Protein AF-A0A9N7PMJ7-F1 (afdb_monomer_lite)

Secondary structure (DSSP, 8-state):
---GGGS-HHHHHHHHHHHHHHHTTTEEEHHHHHHHTT--HHHHHHHHHHHHHHHHHHSTTSEEEEEETTEEEEEE-TT--HHHHHHHHHHHHT-

Sequence (95 aa):
MFKENLLESSEKIEIEILKTLYINNGNFSKYNFCNELHISFPTLKLYIKNINMMFSNHCNGQASIHIIKETILLKYKTDISLDNFISIYRKFIKI

Radius of gyration: 12.52 Å; chains: 1; bounding box: 32×26×29 Å

Structure (mmCIF, N/CA/C/O backbone):
data_AF-A0A9N7PMJ7-F1
#
_entry.id   AF-A0A9N7PMJ7-F1
#
loop_
_atom_site.group_PDB
_atom_site.id
_atom_site.type_symbol
_atom_site.label_atom_id
_atom_site.label_alt_id
_atom_site.label_comp_id
_atom_site.label_asym_id
_atom_site.label_entity_id
_atom_site.label_seq_id
_atom_site.pdbx_PDB_ins_code
_atom_site.Cartn_x
_atom_site.Cartn_y
_atom_site.Cartn_z
_atom_site.occupancy
_atom_site.B_iso_or_equiv
_atom_site.auth_seq_id
_atom_site.auth_comp_id
_atom_site.auth_asym_id
_atom_site.auth_atom_id
_atom_site.pdbx_PDB_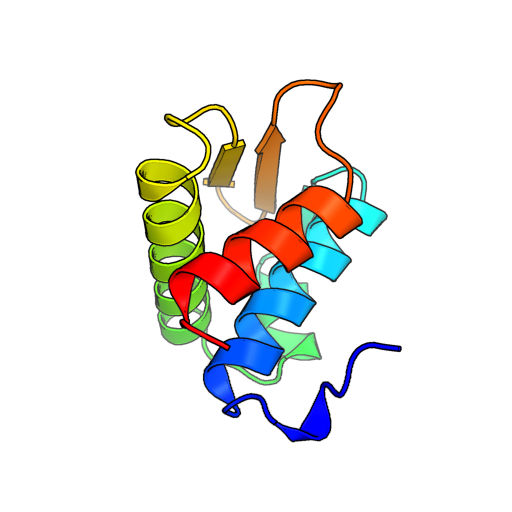model_num
ATOM 1 N N . MET A 1 1 ? 16.132 -15.965 -3.460 1.00 50.31 1 MET A N 1
ATOM 2 C CA . MET A 1 1 ? 14.914 -16.176 -2.650 1.00 50.31 1 MET A CA 1
ATOM 3 C C . MET A 1 1 ? 14.844 -15.064 -1.609 1.00 50.31 1 MET A C 1
ATOM 5 O O . MET A 1 1 ? 15.823 -14.871 -0.896 1.00 50.31 1 MET A O 1
ATOM 9 N N . PHE A 1 2 ? 13.776 -14.264 -1.606 1.00 53.47 2 PHE A N 1
ATOM 10 C CA . PHE A 1 2 ? 13.589 -13.143 -0.676 1.00 53.47 2 PHE A CA 1
ATOM 11 C C . PHE A 1 2 ? 13.327 -13.680 0.738 1.00 53.47 2 PHE A C 1
ATOM 13 O O . PHE A 1 2 ? 12.543 -14.611 0.898 1.00 53.47 2 PHE A O 1
ATOM 20 N N . LYS A 1 3 ? 14.010 -13.139 1.753 1.00 59.72 3 LYS A N 1
ATOM 21 C CA . LYS A 1 3 ? 13.756 -13.476 3.159 1.00 59.72 3 LYS A CA 1
ATOM 22 C C . LYS A 1 3 ? 12.935 -12.351 3.784 1.00 59.72 3 LYS A C 1
ATOM 24 O O . LYS A 1 3 ? 13.496 -11.496 4.459 1.00 59.72 3 LYS A O 1
ATOM 29 N N . GLU A 1 4 ? 11.617 -12.374 3.575 1.00 60.69 4 GLU A N 1
ATOM 30 C CA . GLU A 1 4 ? 10.653 -11.457 4.223 1.00 60.69 4 GLU A CA 1
ATOM 31 C C . GLU A 1 4 ? 10.842 -11.383 5.746 1.00 60.69 4 GLU A C 1
ATOM 33 O O . GLU A 1 4 ? 10.551 -10.371 6.374 1.00 60.69 4 GLU A O 1
ATOM 38 N N . ASN A 1 5 ? 11.410 -12.433 6.339 1.00 60.56 5 ASN A N 1
ATOM 39 C CA . ASN A 1 5 ? 11.723 -12.535 7.761 1.00 60.56 5 ASN A CA 1
ATOM 40 C C . ASN A 1 5 ? 12.710 -11.474 8.281 1.00 60.56 5 ASN A C 1
ATOM 42 O O . ASN A 1 5 ? 12.789 -11.309 9.492 1.00 60.56 5 ASN A O 1
ATOM 46 N N . LEU A 1 6 ? 13.447 -10.780 7.405 1.00 68.12 6 LEU A N 1
ATOM 47 C CA . LEU A 1 6 ? 14.393 -9.720 7.783 1.00 68.12 6 LEU A CA 1
ATOM 48 C C . LEU A 1 6 ? 13.766 -8.319 7.833 1.00 68.12 6 LEU A C 1
ATOM 50 O O . LEU A 1 6 ? 14.440 -7.384 8.245 1.00 68.12 6 LEU A O 1
ATOM 54 N N . LEU A 1 7 ? 12.513 -8.176 7.397 1.00 74.38 7 LEU A N 1
ATOM 55 C CA . LEU A 1 7 ? 11.813 -6.896 7.382 1.00 74.38 7 LEU A CA 1
ATOM 56 C C . LEU A 1 7 ? 11.206 -6.566 8.746 1.00 74.38 7 LEU A C 1
ATOM 58 O O . LEU A 1 7 ? 10.622 -7.438 9.407 1.00 74.38 7 LEU A O 1
ATOM 62 N N . GLU A 1 8 ? 11.241 -5.284 9.090 1.00 81.88 8 GLU A N 1
ATOM 63 C CA . GLU A 1 8 ? 10.468 -4.721 10.192 1.00 81.88 8 GLU A CA 1
ATOM 64 C C . GLU A 1 8 ? 8.961 -4.846 9.916 1.00 81.88 8 GLU A C 1
ATOM 66 O O . GLU A 1 8 ? 8.500 -4.893 8.770 1.00 81.88 8 GLU A O 1
ATOM 71 N N . SER A 1 9 ? 8.151 -4.878 10.976 1.00 82.06 9 SER A N 1
ATOM 72 C CA . SER A 1 9 ? 6.695 -5.061 10.864 1.00 82.06 9 SER A CA 1
ATOM 73 C C . SER A 1 9 ? 6.024 -4.012 9.967 1.00 82.06 9 SER A C 1
ATOM 75 O O . SER A 1 9 ? 5.113 -4.338 9.210 1.00 82.06 9 SER A O 1
ATOM 77 N N . SER A 1 10 ? 6.494 -2.761 10.003 1.00 85.25 10 SER A N 1
ATOM 78 C CA . SER A 1 10 ? 6.004 -1.687 9.132 1.00 85.25 10 SER A CA 1
ATOM 79 C C . SER A 1 10 ? 6.328 -1.924 7.659 1.00 85.25 10 SER A C 1
ATOM 81 O O . SER A 1 10 ? 5.487 -1.682 6.802 1.00 85.25 10 SER A O 1
ATOM 83 N N . GLU A 1 11 ? 7.519 -2.437 7.358 1.00 87.62 11 GLU A N 1
ATOM 84 C CA . GLU A 1 11 ? 7.971 -2.681 5.987 1.00 87.62 11 GLU A CA 1
ATOM 85 C C . GLU A 1 11 ? 7.199 -3.827 5.343 1.00 87.62 11 GLU A C 1
ATOM 87 O O . GLU A 1 11 ? 6.832 -3.751 4.172 1.00 87.62 11 GLU A O 1
ATOM 92 N N . LYS A 1 12 ? 6.888 -4.864 6.128 1.00 89.62 12 LYS A N 1
ATOM 93 C CA . LYS A 1 12 ? 6.001 -5.945 5.690 1.00 89.62 12 LYS A CA 1
ATOM 94 C C . LYS A 1 12 ? 4.639 -5.394 5.289 1.00 89.62 12 LYS A C 1
ATOM 96 O O . LYS A 1 12 ? 4.161 -5.714 4.209 1.00 89.62 12 LYS A O 1
ATOM 101 N N . ILE A 1 13 ? 4.050 -4.520 6.107 1.00 92.62 13 ILE A N 1
ATOM 102 C CA . ILE A 1 13 ? 2.747 -3.914 5.802 1.00 92.62 13 ILE A CA 1
ATOM 103 C C . ILE A 1 13 ? 2.816 -3.053 4.533 1.00 92.62 13 ILE A C 1
ATOM 105 O O . ILE A 1 13 ? 1.931 -3.147 3.685 1.00 92.62 13 ILE A O 1
ATOM 109 N N . GLU A 1 14 ? 3.863 -2.245 4.359 1.00 93.44 14 GLU A N 1
ATOM 110 C CA . GLU A 1 14 ? 4.037 -1.429 3.149 1.00 93.44 14 GLU A CA 1
ATOM 111 C C . GLU A 1 14 ? 4.170 -2.290 1.880 1.00 93.44 14 GLU A C 1
ATOM 113 O O . GLU A 1 14 ? 3.568 -1.976 0.848 1.00 93.44 14 GLU A O 1
ATOM 118 N N . ILE A 1 15 ? 4.889 -3.413 1.962 1.00 90.88 15 ILE A N 1
ATOM 119 C CA . ILE A 1 15 ? 5.001 -4.381 0.865 1.00 90.88 15 ILE A CA 1
ATOM 120 C C . ILE A 1 15 ? 3.663 -5.072 0.589 1.00 90.88 15 ILE A C 1
ATOM 122 O O . ILE A 1 15 ? 3.289 -5.205 -0.576 1.00 90.88 15 ILE A O 1
ATOM 126 N N . GLU A 1 16 ? 2.922 -5.482 1.618 1.00 93.31 16 GLU A N 1
ATOM 127 C CA . GLU A 1 16 ? 1.596 -6.085 1.441 1.00 93.31 16 GLU A CA 1
ATOM 128 C C . GLU A 1 16 ? 0.615 -5.099 0.790 1.00 93.31 16 GLU A C 1
ATOM 130 O O . GLU A 1 16 ? -0.100 -5.471 -0.138 1.00 93.31 16 GLU A O 1
ATOM 135 N N . ILE A 1 17 ? 0.651 -3.811 1.156 1.00 94.31 17 ILE A N 1
ATOM 136 C CA . ILE A 1 17 ? -0.137 -2.767 0.478 1.00 94.31 17 ILE A CA 1
ATOM 137 C C . ILE A 1 17 ? 0.189 -2.714 -1.020 1.00 94.31 17 ILE A C 1
ATOM 139 O O . ILE A 1 17 ? -0.722 -2.669 -1.853 1.00 94.31 17 ILE A O 1
ATOM 143 N N . LEU A 1 18 ? 1.477 -2.734 -1.377 1.00 92.31 18 LEU A N 1
ATOM 144 C CA . LEU A 1 18 ? 1.922 -2.720 -2.772 1.00 92.31 18 LEU A CA 1
ATOM 145 C C . LEU A 1 18 ? 1.476 -3.968 -3.538 1.00 92.31 18 LEU A C 1
ATOM 147 O O . LEU A 1 18 ? 0.948 -3.837 -4.644 1.00 92.31 18 LEU A O 1
ATOM 151 N N . LYS A 1 19 ? 1.656 -5.160 -2.956 1.00 92.31 19 LYS A N 1
ATOM 152 C CA . LYS A 1 19 ? 1.224 -6.434 -3.551 1.00 92.31 19 LYS A CA 1
ATOM 153 C C . LYS A 1 19 ? -0.281 -6.435 -3.801 1.00 92.31 19 LYS A C 1
ATOM 155 O O . LYS A 1 19 ? -0.706 -6.702 -4.924 1.00 92.31 19 LYS A O 1
ATOM 160 N N . THR A 1 20 ? -1.076 -6.074 -2.794 1.00 94.31 20 THR A N 1
ATOM 161 C CA . THR A 1 20 ? -2.537 -6.030 -2.900 1.00 94.31 20 THR A CA 1
ATOM 162 C C . THR A 1 20 ? -2.982 -5.047 -3.973 1.00 94.31 20 THR A C 1
ATOM 164 O O . THR A 1 20 ? -3.802 -5.407 -4.816 1.00 94.31 20 THR A O 1
ATOM 167 N N . LEU A 1 21 ? -2.416 -3.836 -4.019 1.00 93.69 21 LEU A N 1
ATOM 168 C CA . LEU A 1 21 ? -2.737 -2.886 -5.085 1.00 93.69 21 LEU A CA 1
ATOM 169 C C . LEU A 1 21 ? -2.370 -3.440 -6.460 1.00 93.69 21 LEU A C 1
ATOM 171 O O . LEU A 1 21 ? -3.186 -3.356 -7.369 1.00 93.69 21 LEU A O 1
ATOM 175 N N . TYR A 1 22 ? -1.185 -4.026 -6.622 1.00 90.69 22 TYR A N 1
ATOM 176 C CA . TYR A 1 22 ? -0.738 -4.552 -7.910 1.00 90.69 22 TYR A CA 1
ATOM 177 C C . TYR A 1 22 ? -1.645 -5.679 -8.428 1.00 90.69 22 TYR A C 1
ATOM 179 O O . TYR A 1 22 ? -2.082 -5.631 -9.576 1.00 90.69 22 TYR A O 1
ATOM 187 N N . ILE A 1 23 ? -1.984 -6.650 -7.572 1.00 91.06 23 ILE A N 1
ATOM 188 C CA . ILE A 1 23 ? -2.842 -7.797 -7.920 1.00 91.06 23 ILE A CA 1
ATOM 189 C C . ILE A 1 23 ? -4.277 -7.351 -8.235 1.00 91.06 23 ILE A C 1
ATOM 191 O O . ILE A 1 23 ? -4.929 -7.931 -9.099 1.00 91.06 23 ILE A O 1
ATOM 195 N N . ASN A 1 24 ? -4.763 -6.285 -7.593 1.00 91.75 24 ASN A N 1
ATOM 196 C CA . ASN A 1 24 ? -6.090 -5.718 -7.843 1.00 91.75 24 ASN A CA 1
ATOM 197 C C . ASN A 1 24 ? -6.085 -4.636 -8.945 1.00 91.75 24 ASN A C 1
ATOM 199 O O . ASN A 1 24 ? -6.852 -3.675 -8.887 1.00 91.75 24 ASN A O 1
ATOM 203 N N . ASN A 1 25 ? -5.212 -4.757 -9.954 1.00 88.06 25 ASN A N 1
ATOM 204 C CA . ASN A 1 25 ? -5.108 -3.819 -11.087 1.00 88.06 25 ASN A CA 1
ATOM 205 C C . ASN A 1 25 ? -4.951 -2.347 -10.665 1.00 88.06 25 ASN A C 1
ATOM 207 O O . ASN A 1 25 ? -5.469 -1.424 -11.295 1.00 88.06 25 ASN A O 1
ATOM 211 N N . GLY A 1 26 ? -4.245 -2.128 -9.563 1.00 89.38 26 GLY A N 1
ATOM 212 C CA . GLY A 1 26 ? -3.995 -0.821 -8.985 1.00 89.38 26 GLY A CA 1
ATOM 213 C C . GLY A 1 26 ? -5.191 -0.191 -8.280 1.00 89.38 26 GLY A C 1
ATOM 214 O O . GLY A 1 26 ? -5.100 0.987 -7.970 1.00 89.38 26 GLY A O 1
ATOM 215 N N . ASN A 1 27 ? -6.292 -0.897 -8.014 1.00 93.56 27 ASN A N 1
ATOM 216 C CA . ASN A 1 27 ? -7.490 -0.320 -7.398 1.00 93.56 27 ASN A CA 1
ATOM 217 C C . ASN A 1 27 ? -7.986 -1.178 -6.228 1.00 93.56 27 ASN A C 1
ATOM 219 O O . ASN A 1 27 ? -8.309 -2.348 -6.408 1.00 93.56 27 ASN A O 1
ATOM 223 N N . PHE A 1 28 ? -8.087 -0.592 -5.033 1.00 96.12 28 PHE A N 1
ATOM 224 C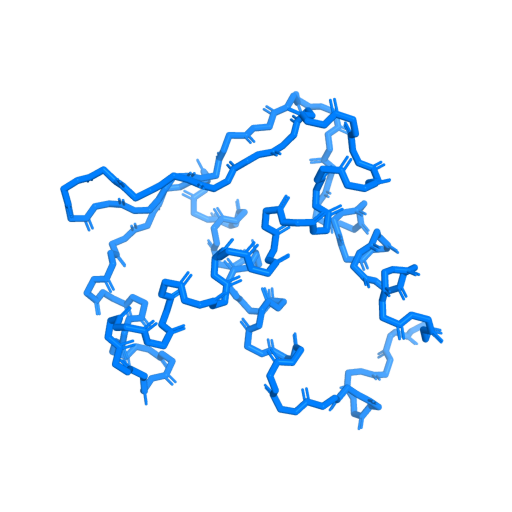 CA . PHE A 1 28 ? -8.596 -1.307 -3.865 1.00 96.12 28 PHE A CA 1
ATOM 225 C C . PHE A 1 28 ? -9.364 -0.413 -2.888 1.00 96.12 28 PHE A C 1
ATOM 227 O O . PHE A 1 28 ? -9.115 0.787 -2.784 1.00 96.12 28 PHE A O 1
ATOM 234 N N . SER A 1 29 ? -10.300 -0.991 -2.133 1.00 96.44 29 SER A N 1
ATOM 235 C CA . SER A 1 29 ? -11.067 -0.263 -1.113 1.00 96.44 29 SER A CA 1
ATOM 236 C C . SER A 1 29 ? -10.190 0.094 0.089 1.00 96.44 29 SER A C 1
ATOM 238 O O . SER A 1 29 ? -9.504 -0.761 0.652 1.00 96.44 29 SER A O 1
ATOM 240 N N . LYS A 1 30 ? -10.262 1.349 0.553 1.00 94.81 30 LYS A N 1
ATOM 241 C CA . LYS A 1 30 ? -9.574 1.778 1.782 1.00 94.81 30 LYS A CA 1
ATOM 242 C C . LYS A 1 30 ? -10.111 1.066 3.023 1.00 94.81 30 LYS A C 1
ATOM 244 O O . LYS A 1 30 ? -9.359 0.851 3.965 1.00 94.81 30 LYS A O 1
ATOM 249 N N . TYR A 1 31 ? -11.399 0.721 3.030 1.00 95.69 31 TYR A N 1
ATOM 250 C CA . TYR A 1 31 ? -12.019 0.010 4.146 1.00 95.69 31 TYR A CA 1
ATOM 251 C C . TYR A 1 31 ? -11.540 -1.438 4.190 1.00 95.69 31 TYR A C 1
ATOM 253 O O . TYR A 1 31 ? -11.199 -1.922 5.263 1.00 95.69 31 TYR A O 1
ATOM 261 N N . ASN A 1 32 ? -11.420 -2.084 3.025 1.00 95.75 32 ASN A N 1
ATOM 262 C CA . ASN A 1 32 ? -10.875 -3.437 2.939 1.00 95.75 32 ASN A CA 1
ATOM 263 C C . ASN A 1 32 ? -9.417 -3.453 3.397 1.00 95.75 32 ASN A C 1
ATOM 265 O O . ASN A 1 32 ? -9.070 -4.283 4.222 1.00 95.75 32 ASN A O 1
ATOM 269 N N . PHE A 1 33 ? -8.605 -2.470 2.985 1.00 94.75 33 PHE A N 1
ATOM 270 C CA . PHE A 1 33 ? -7.234 -2.342 3.485 1.00 94.75 33 PHE A CA 1
ATOM 271 C C . PHE A 1 33 ? -7.152 -2.245 5.008 1.00 94.75 33 PHE A C 1
ATOM 273 O O . PHE A 1 33 ? -6.384 -2.974 5.627 1.00 94.75 33 PHE A O 1
ATOM 280 N N . CYS A 1 34 ? -7.931 -1.348 5.619 1.00 95.25 34 CYS A N 1
ATOM 281 C CA . CYS A 1 34 ? -7.948 -1.203 7.074 1.00 95.25 34 CYS A CA 1
ATOM 282 C C . CYS A 1 34 ? -8.371 -2.503 7.772 1.00 95.25 34 CYS A C 1
ATOM 284 O O . CYS A 1 34 ? -7.783 -2.869 8.787 1.00 95.25 34 CYS A O 1
ATOM 286 N N . ASN A 1 35 ? -9.369 -3.199 7.220 1.00 96.12 35 ASN A N 1
ATOM 287 C CA . ASN A 1 35 ? -9.895 -4.434 7.790 1.00 96.12 35 ASN A CA 1
ATOM 288 C C . ASN A 1 35 ? -8.903 -5.598 7.661 1.00 96.12 35 ASN A C 1
ATOM 290 O O . ASN A 1 35 ? -8.640 -6.266 8.653 1.00 96.12 35 ASN A O 1
ATOM 294 N N . GLU A 1 36 ? -8.342 -5.818 6.471 1.00 94.19 36 GLU A N 1
ATOM 295 C CA . GLU A 1 36 ? -7.424 -6.927 6.177 1.00 94.19 36 GLU A CA 1
ATOM 296 C C . GLU A 1 36 ? -6.078 -6.768 6.885 1.00 94.19 36 GLU A C 1
ATOM 298 O O . GLU A 1 36 ? -5.523 -7.736 7.395 1.00 94.19 36 GLU A O 1
ATOM 303 N N . LEU A 1 37 ? -5.562 -5.539 6.960 1.00 93.06 37 LEU A N 1
ATOM 304 C CA . LEU A 1 37 ? -4.302 -5.252 7.649 1.00 93.06 37 LEU A CA 1
ATOM 305 C C . LEU A 1 37 ? -4.492 -5.031 9.156 1.00 93.06 37 LEU A C 1
ATOM 307 O O . LEU A 1 37 ? -3.507 -4.850 9.867 1.00 93.06 37 LEU A O 1
ATOM 311 N N . HIS A 1 38 ? -5.736 -5.015 9.645 1.00 94.69 38 HIS A N 1
ATOM 312 C CA . HIS A 1 38 ? -6.085 -4.685 11.029 1.00 94.69 38 HIS A CA 1
ATOM 313 C C . HIS A 1 38 ? -5.484 -3.350 11.509 1.00 94.69 38 HIS A C 1
ATOM 315 O O . HIS A 1 38 ? -4.996 -3.230 12.634 1.00 94.69 38 HIS A O 1
ATOM 321 N N . ILE A 1 39 ? -5.526 -2.322 10.654 1.00 94.69 39 ILE A N 1
ATOM 322 C CA . ILE A 1 39 ? -4.974 -0.993 10.944 1.00 94.69 39 ILE A CA 1
ATOM 323 C C . ILE A 1 39 ? -6.024 0.109 10.859 1.00 94.69 39 ILE A C 1
ATOM 325 O O . ILE A 1 39 ? -7.024 0.025 10.148 1.00 94.69 39 ILE A O 1
ATOM 329 N N . SER A 1 40 ? -5.749 1.212 11.554 1.00 96.69 40 SER A N 1
ATOM 330 C CA . SER A 1 40 ? -6.547 2.426 11.430 1.00 96.69 40 SER A CA 1
ATOM 331 C C . SER A 1 40 ? -6.290 3.134 10.093 1.00 96.69 40 SER A C 1
ATOM 333 O O . SER A 1 40 ? -5.201 3.06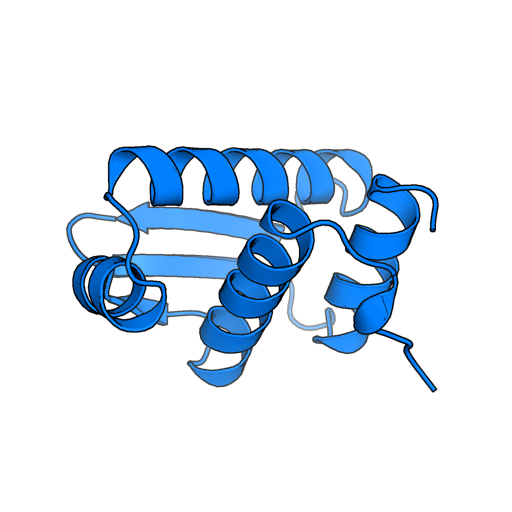0 9.520 1.00 96.69 40 SER A O 1
ATOM 335 N N . PHE A 1 41 ? -7.267 3.911 9.621 1.00 95.25 41 PHE A N 1
ATOM 336 C CA . PHE A 1 41 ? -7.098 4.712 8.406 1.00 95.25 41 PHE A CA 1
ATOM 337 C C . PHE A 1 41 ? -5.963 5.759 8.493 1.00 95.25 41 PHE A C 1
ATOM 339 O O . PHE A 1 41 ? -5.243 5.927 7.505 1.00 95.25 41 PHE A O 1
ATOM 346 N N . PRO A 1 42 ? -5.738 6.454 9.629 1.00 96.69 42 PRO A N 1
ATOM 347 C CA . PRO A 1 42 ? -4.535 7.267 9.817 1.00 96.69 42 PRO A CA 1
ATOM 348 C C . PRO A 1 42 ? -3.230 6.487 9.620 1.00 96.69 42 PRO A C 1
ATOM 350 O O . PRO A 1 42 ? -2.316 6.988 8.967 1.00 96.69 42 PRO A O 1
ATOM 353 N N . THR A 1 43 ? -3.159 5.251 10.118 1.00 95.69 43 THR A N 1
ATOM 354 C CA . THR A 1 43 ? -1.991 4.379 9.930 1.00 95.69 43 THR A CA 1
ATOM 355 C C . THR A 1 43 ? -1.818 3.999 8.457 1.00 95.69 43 THR A C 1
ATOM 357 O O . THR A 1 43 ? -0.725 4.126 7.914 1.00 95.69 43 THR A O 1
ATOM 360 N N . LEU A 1 44 ? -2.903 3.639 7.763 1.00 96.19 44 LEU A N 1
ATOM 361 C CA . LEU A 1 44 ? -2.875 3.362 6.322 1.00 96.19 44 LEU A CA 1
ATOM 362 C C . LEU A 1 44 ? -2.374 4.569 5.510 1.00 96.19 44 LEU A C 1
ATOM 364 O O . LEU A 1 44 ? -1.563 4.419 4.598 1.00 96.19 44 LEU A O 1
ATOM 368 N N . LYS A 1 45 ? -2.809 5.785 5.865 1.00 96.00 45 LYS A N 1
ATOM 369 C CA . LYS A 1 45 ? -2.310 7.028 5.254 1.00 96.00 45 LYS A CA 1
ATOM 370 C C . LYS A 1 45 ? -0.806 7.213 5.449 1.00 96.00 45 LYS A C 1
ATOM 372 O O . LYS A 1 45 ? -0.145 7.687 4.526 1.00 96.00 45 LYS A O 1
ATOM 377 N N . LEU A 1 46 ? -0.280 6.872 6.626 1.00 96.12 46 LEU A N 1
ATOM 378 C CA . LEU A 1 46 ? 1.152 6.952 6.911 1.00 96.12 46 LEU A CA 1
ATOM 379 C C . LEU A 1 46 ? 1.941 5.997 6.009 1.00 96.12 46 LEU A C 1
ATOM 381 O O . LEU A 1 46 ? 2.874 6.439 5.345 1.00 96.12 46 LEU A O 1
ATOM 385 N N . TYR A 1 47 ? 1.517 4.737 5.905 1.00 96.00 47 TYR A N 1
ATOM 386 C CA . TYR A 1 47 ? 2.163 3.761 5.022 1.00 96.00 47 TYR A CA 1
ATOM 387 C C . TYR A 1 47 ? 2.122 4.190 3.552 1.00 96.00 47 TYR A C 1
ATOM 389 O O . TYR A 1 47 ? 3.142 4.182 2.871 1.00 96.00 47 TYR A O 1
ATOM 397 N N . ILE A 1 48 ? 0.978 4.679 3.065 1.00 95.44 48 ILE A N 1
ATOM 398 C CA . ILE A 1 48 ? 0.865 5.207 1.695 1.00 95.44 48 ILE A CA 1
ATOM 399 C C . ILE A 1 48 ? 1.811 6.392 1.463 1.00 95.44 48 ILE A C 1
ATOM 401 O O . ILE A 1 48 ? 2.403 6.516 0.390 1.00 95.44 48 ILE A O 1
ATOM 405 N N . LYS A 1 49 ? 1.975 7.270 2.459 1.00 95.12 49 LYS A N 1
ATOM 406 C CA . LYS A 1 49 ? 2.928 8.382 2.384 1.00 95.12 49 LYS A CA 1
ATOM 407 C C . LYS A 1 49 ? 4.368 7.872 2.274 1.00 95.12 49 LYS A C 1
ATOM 409 O O . LYS A 1 49 ? 5.109 8.391 1.442 1.00 95.12 49 LYS A O 1
ATOM 414 N N . ASN A 1 50 ? 4.745 6.868 3.062 1.00 93.00 50 ASN A N 1
ATOM 415 C CA . ASN A 1 50 ? 6.083 6.275 3.024 1.00 93.00 50 ASN A CA 1
ATOM 416 C C . ASN A 1 50 ? 6.371 5.621 1.667 1.00 93.00 50 ASN A C 1
ATOM 418 O O . ASN A 1 50 ? 7.386 5.928 1.041 1.00 93.00 50 ASN A O 1
ATOM 422 N N . ILE A 1 51 ? 5.426 4.834 1.148 1.00 92.62 51 ILE A N 1
ATOM 423 C CA . ILE A 1 51 ? 5.527 4.218 -0.181 1.00 92.62 51 ILE A CA 1
ATOM 424 C C . ILE A 1 51 ? 5.698 5.286 -1.273 1.00 92.62 51 ILE A C 1
ATOM 426 O O . ILE A 1 51 ? 6.567 5.174 -2.135 1.00 92.62 51 ILE A O 1
ATOM 430 N N . ASN A 1 52 ? 4.919 6.369 -1.223 1.00 93.19 52 ASN A N 1
ATOM 431 C CA . ASN A 1 52 ? 5.053 7.472 -2.178 1.00 93.19 52 ASN A CA 1
ATOM 432 C C . ASN A 1 52 ? 6.404 8.198 -2.074 1.00 93.19 52 ASN A C 1
ATOM 434 O O . ASN A 1 52 ? 6.937 8.666 -3.085 1.00 93.19 52 ASN A O 1
ATOM 438 N N . MET A 1 53 ? 6.977 8.287 -0.873 1.00 91.19 53 MET A N 1
ATOM 439 C CA . MET A 1 53 ? 8.317 8.837 -0.669 1.00 91.19 53 MET A CA 1
ATOM 440 C C . MET A 1 53 ? 9.377 7.929 -1.306 1.00 91.19 53 MET A C 1
ATOM 442 O O . MET A 1 53 ? 10.252 8.418 -2.019 1.00 91.19 53 MET A O 1
ATOM 446 N N . MET A 1 54 ? 9.241 6.610 -1.146 1.00 88.81 54 MET A N 1
ATOM 447 C CA . MET A 1 54 ? 10.074 5.623 -1.835 1.00 88.81 54 MET A CA 1
ATOM 448 C C . MET A 1 54 ? 9.971 5.767 -3.365 1.00 88.81 54 MET A C 1
ATOM 450 O O . MET A 1 54 ? 10.999 5.856 -4.041 1.00 88.81 54 MET A O 1
ATOM 454 N N . PHE A 1 55 ? 8.761 5.887 -3.923 1.00 89.62 55 PHE A N 1
ATOM 455 C CA . PHE A 1 55 ? 8.577 6.098 -5.364 1.00 89.62 55 PHE A CA 1
ATOM 456 C C . PHE A 1 55 ? 9.203 7.399 -5.862 1.00 89.62 55 PHE A C 1
ATOM 458 O O . PHE A 1 55 ? 9.788 7.433 -6.945 1.00 89.62 55 PHE A O 1
ATOM 465 N N . SER A 1 56 ? 9.109 8.471 -5.082 1.00 87.88 56 SER A N 1
ATOM 466 C CA . SER A 1 56 ? 9.723 9.753 -5.436 1.00 87.88 56 SER A CA 1
ATOM 467 C C . SER A 1 56 ? 11.245 9.631 -5.533 1.00 87.88 56 SER A C 1
ATOM 469 O O . SER A 1 56 ? 11.837 10.139 -6.481 1.00 87.88 56 SER A O 1
ATOM 471 N N . ASN A 1 57 ? 11.861 8.886 -4.611 1.00 85.31 57 ASN A N 1
ATOM 472 C CA . ASN A 1 57 ? 13.313 8.731 -4.537 1.00 85.31 57 ASN A CA 1
ATOM 473 C C . ASN A 1 57 ? 13.901 7.804 -5.609 1.00 85.31 57 ASN A C 1
ATOM 475 O O . ASN A 1 57 ? 15.073 7.944 -5.954 1.00 85.31 57 ASN A O 1
ATOM 479 N N . HIS A 1 58 ? 13.124 6.844 -6.116 1.00 82.62 58 HIS A N 1
ATOM 480 C CA . HIS A 1 58 ? 13.672 5.768 -6.950 1.00 82.62 58 HIS A CA 1
ATOM 481 C C . HIS A 1 58 ? 12.947 5.531 -8.277 1.00 82.62 58 HIS A C 1
ATOM 483 O O . HIS A 1 58 ? 13.525 4.929 -9.180 1.00 82.62 58 HIS A O 1
ATOM 489 N N . CYS A 1 59 ? 11.711 6.008 -8.423 1.00 79.12 59 CYS A N 1
ATOM 490 C CA . CYS A 1 59 ? 10.932 5.894 -9.657 1.00 79.12 59 CYS A CA 1
ATOM 491 C C . CYS A 1 59 ? 10.831 7.228 -10.413 1.00 79.12 59 CYS A C 1
ATOM 493 O O . CYS A 1 59 ? 10.129 7.284 -11.421 1.00 79.12 59 CYS A O 1
ATOM 495 N N . ASN A 1 60 ? 11.469 8.311 -9.944 1.00 79.31 60 ASN A N 1
ATOM 496 C CA . ASN A 1 60 ? 11.320 9.670 -10.491 1.00 79.31 60 ASN A CA 1
ATOM 497 C C . ASN A 1 60 ? 9.841 10.077 -10.674 1.00 79.31 60 ASN A C 1
ATOM 499 O O . ASN A 1 60 ? 9.466 10.659 -11.691 1.00 79.31 60 ASN A O 1
ATOM 503 N N . GLY A 1 61 ? 8.973 9.690 -9.731 1.00 74.00 61 GLY A N 1
ATOM 504 C CA . GLY A 1 61 ? 7.536 9.988 -9.787 1.00 74.00 61 GLY A CA 1
ATOM 505 C C . GLY A 1 61 ? 6.737 9.211 -10.845 1.00 74.00 61 GLY A C 1
ATOM 506 O O . GLY A 1 61 ? 5.584 9.543 -11.099 1.00 74.00 61 GLY A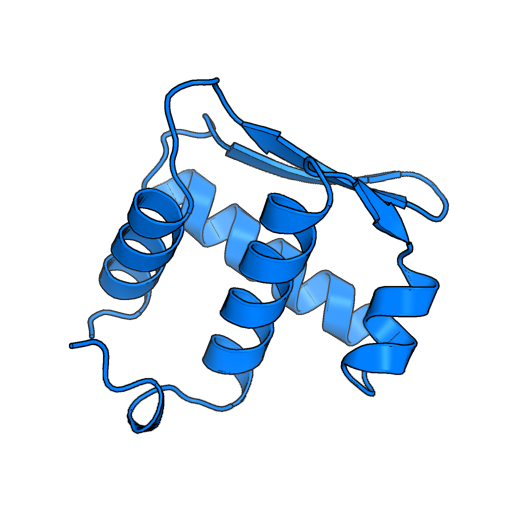 O 1
ATOM 507 N N . GLN A 1 62 ? 7.306 8.169 -11.461 1.00 85.44 62 GLN A N 1
ATOM 508 C CA . GLN A 1 62 ? 6.598 7.325 -12.437 1.00 85.44 62 GLN A CA 1
ATOM 509 C C . GLN A 1 62 ? 5.578 6.366 -11.810 1.00 85.44 62 GLN A C 1
ATOM 511 O O . GLN A 1 62 ? 4.854 5.696 -12.546 1.00 85.44 62 GLN A O 1
ATOM 516 N N . ALA A 1 63 ? 5.534 6.294 -10.480 1.00 89.88 63 ALA A N 1
ATOM 517 C CA . ALA A 1 63 ? 4.543 5.552 -9.721 1.00 89.88 63 ALA A CA 1
ATOM 518 C C . ALA A 1 63 ? 4.051 6.389 -8.533 1.00 89.88 63 ALA A C 1
ATOM 520 O O . ALA A 1 63 ? 4.826 7.131 -7.927 1.00 89.88 63 ALA A O 1
ATOM 521 N N . SER A 1 64 ? 2.768 6.270 -8.206 1.00 93.12 64 SER A N 1
ATOM 522 C CA . SER A 1 64 ? 2.142 6.965 -7.082 1.00 93.12 64 SER A CA 1
ATOM 523 C C . SER A 1 64 ? 0.890 6.239 -6.601 1.00 93.12 64 SER A C 1
ATOM 525 O O . SER A 1 64 ? 0.136 5.666 -7.384 1.00 93.12 64 SER A O 1
ATOM 527 N N . ILE A 1 65 ? 0.638 6.299 -5.298 1.00 95.38 65 ILE A N 1
ATOM 528 C CA . ILE A 1 65 ? -0.598 5.837 -4.672 1.00 95.38 65 ILE A CA 1
ATOM 529 C C . ILE A 1 65 ? -1.430 7.049 -4.264 1.00 95.38 65 ILE A C 1
ATOM 531 O O . ILE A 1 65 ? -0.958 7.938 -3.552 1.00 95.38 65 ILE A O 1
ATOM 535 N N . HIS A 1 66 ? -2.695 7.064 -4.673 1.00 95.50 66 HIS A N 1
ATOM 536 C CA . HIS A 1 66 ? -3.656 8.111 -4.348 1.00 95.50 66 HIS A CA 1
ATOM 537 C C . HIS A 1 66 ? -4.843 7.542 -3.583 1.00 95.50 66 HIS A C 1
ATOM 539 O O . HIS A 1 66 ? -5.354 6.482 -3.924 1.00 95.50 66 HIS A O 1
ATOM 545 N N . ILE A 1 67 ? -5.334 8.285 -2.594 1.00 94.94 67 ILE A N 1
ATOM 546 C CA . ILE A 1 67 ? -6.594 7.973 -1.916 1.00 94.94 67 ILE A CA 1
ATOM 547 C C . ILE A 1 67 ? -7.674 8.885 -2.499 1.00 94.94 67 ILE A C 1
ATOM 549 O O . ILE A 1 67 ? -7.606 10.103 -2.345 1.00 94.94 67 ILE A O 1
ATOM 553 N N . ILE A 1 68 ? -8.663 8.302 -3.171 1.00 94.19 68 ILE A N 1
ATOM 554 C CA . ILE A 1 68 ? -9.768 9.006 -3.824 1.00 94.19 68 ILE A CA 1
ATOM 555 C C . ILE A 1 68 ? -11.070 8.491 -3.214 1.00 94.19 68 ILE A C 1
ATOM 557 O O . ILE A 1 68 ? -11.500 7.377 -3.49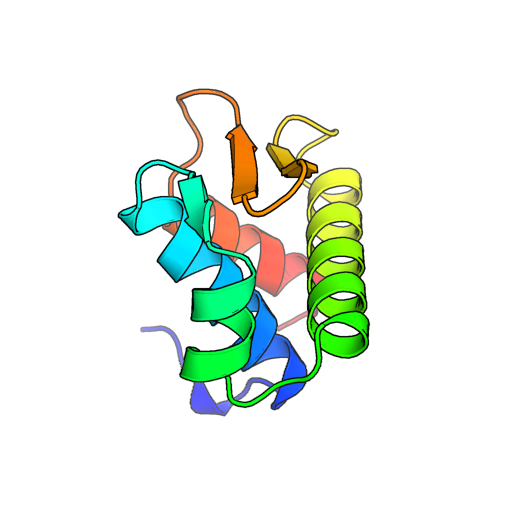6 1.00 94.19 68 ILE A O 1
ATOM 561 N N . LYS A 1 69 ? -11.711 9.312 -2.373 1.00 92.12 69 LYS A N 1
ATOM 562 C CA . LYS A 1 69 ? -12.911 8.937 -1.604 1.00 92.12 69 LYS A CA 1
ATOM 563 C C . LYS A 1 69 ? -12.696 7.650 -0.793 1.00 92.12 69 LYS A C 1
ATOM 565 O O . LYS A 1 69 ? -12.090 7.698 0.278 1.00 92.12 69 LYS A O 1
ATOM 570 N N . GLU A 1 70 ? -13.220 6.529 -1.273 1.00 94.12 70 GLU A N 1
ATOM 571 C CA . GLU A 1 70 ? -13.209 5.211 -0.627 1.00 94.12 70 GLU A CA 1
ATOM 572 C C . GLU A 1 70 ? -12.205 4.250 -1.266 1.00 94.12 70 GLU A C 1
ATOM 574 O O . GLU A 1 70 ? -12.003 3.143 -0.779 1.00 94.12 70 GLU A O 1
ATOM 579 N N . THR A 1 71 ? -11.529 4.703 -2.315 1.00 95.06 71 THR A N 1
ATOM 580 C CA . THR A 1 71 ? -10.631 3.904 -3.135 1.00 95.06 71 THR A CA 1
ATOM 581 C C . THR A 1 71 ? -9.188 4.353 -2.949 1.00 95.06 71 THR A C 1
ATOM 583 O O . THR A 1 71 ? -8.898 5.544 -2.833 1.00 95.06 71 THR A O 1
ATOM 586 N N . ILE A 1 72 ? -8.274 3.393 -2.954 1.00 96.56 72 ILE A N 1
ATOM 587 C CA . ILE A 1 72 ? -6.835 3.584 -3.060 1.00 96.56 72 ILE A CA 1
ATOM 588 C C . ILE A 1 72 ? -6.420 3.126 -4.454 1.00 96.56 72 ILE A C 1
ATOM 590 O O . ILE A 1 72 ? -6.750 2.019 -4.873 1.00 96.56 72 ILE A O 1
ATOM 594 N N . LEU A 1 73 ? -5.724 4.006 -5.168 1.00 95.75 73 LEU A N 1
ATOM 595 C CA . LEU A 1 73 ? -5.343 3.821 -6.557 1.00 95.75 73 LEU A CA 1
ATOM 596 C C . LEU A 1 73 ? -3.820 3.897 -6.711 1.00 95.75 73 LEU A C 1
ATOM 598 O O . LEU A 1 73 ? -3.240 4.956 -6.474 1.00 95.75 73 LEU A O 1
ATOM 602 N N . LEU A 1 74 ? -3.194 2.811 -7.156 1.00 93.88 74 LEU A N 1
ATOM 603 C CA . LEU A 1 74 ? -1.811 2.772 -7.621 1.00 93.88 74 LEU A CA 1
ATOM 604 C C . LEU A 1 74 ? -1.775 3.131 -9.112 1.00 93.88 74 LEU A C 1
ATOM 606 O O . LEU A 1 74 ? -2.279 2.396 -9.957 1.00 93.88 74 LEU A O 1
ATOM 610 N N . LYS A 1 75 ? -1.159 4.266 -9.435 1.00 91.94 75 LYS A N 1
ATOM 611 C CA . LYS A 1 75 ? -0.852 4.687 -10.803 1.00 91.94 75 LYS A CA 1
ATOM 612 C C . LYS A 1 75 ? 0.617 4.429 -11.081 1.00 91.94 75 LYS A C 1
ATOM 614 O O . LYS A 1 75 ? 1.459 4.782 -10.262 1.00 91.94 75 LYS A O 1
ATOM 619 N N . TYR A 1 76 ? 0.926 3.852 -12.233 1.00 88.25 76 TYR A N 1
ATOM 620 C CA . TYR A 1 76 ? 2.296 3.609 -12.664 1.00 88.25 76 TYR A CA 1
ATOM 621 C C . TYR A 1 76 ? 2.372 3.507 -14.188 1.00 88.25 76 TYR A C 1
ATOM 623 O O . TYR A 1 76 ? 1.369 3.225 -14.844 1.00 88.25 76 TYR A O 1
ATOM 631 N N . LYS A 1 77 ? 3.551 3.768 -14.763 1.00 81.25 77 LYS A N 1
ATOM 632 C CA . LYS A 1 77 ? 3.803 3.484 -16.185 1.00 81.25 77 LYS A CA 1
ATOM 633 C C . LYS A 1 77 ? 3.866 1.972 -16.422 1.00 81.25 77 LYS A C 1
ATOM 635 O O . LYS A 1 77 ? 4.357 1.242 -15.567 1.00 81.25 77 LYS A O 1
ATOM 640 N N . THR A 1 78 ? 3.398 1.529 -17.588 1.00 65.69 78 THR A N 1
ATOM 641 C CA . THR A 1 78 ? 3.111 0.127 -17.960 1.00 65.69 78 THR A CA 1
ATOM 642 C C . THR A 1 78 ? 4.265 -0.867 -17.809 1.00 65.69 78 THR A C 1
ATOM 644 O O . THR A 1 78 ? 4.013 -2.066 -17.774 1.00 65.69 78 THR A O 1
ATOM 647 N N . ASP A 1 79 ? 5.503 -0.400 -17.650 1.00 70.31 79 ASP A N 1
ATOM 648 C CA . ASP A 1 79 ? 6.697 -1.254 -17.679 1.00 70.31 79 ASP A CA 1
ATOM 649 C C . ASP A 1 79 ? 7.232 -1.600 -16.273 1.00 70.31 79 ASP A C 1
ATOM 651 O O . ASP A 1 79 ? 8.324 -2.152 -16.126 1.00 70.31 79 ASP A O 1
ATOM 655 N N . ILE A 1 80 ? 6.489 -1.265 -15.210 1.00 74.25 80 ILE A N 1
ATOM 656 C CA . ILE A 1 80 ? 6.897 -1.548 -13.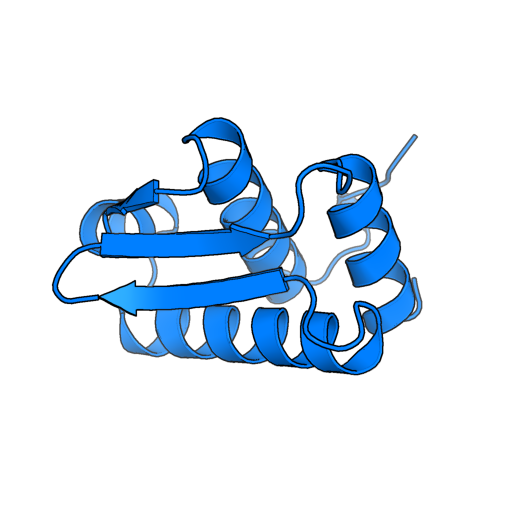827 1.00 74.25 80 ILE A CA 1
ATOM 657 C C . ILE A 1 80 ? 6.208 -2.823 -13.328 1.00 74.25 80 ILE A C 1
ATOM 659 O O . ILE A 1 80 ? 5.001 -2.847 -13.084 1.00 74.25 80 ILE A O 1
ATOM 663 N N . SER A 1 81 ? 6.990 -3.891 -13.155 1.00 83.19 81 SER A N 1
ATOM 664 C CA . SER A 1 81 ? 6.536 -5.136 -12.529 1.00 83.19 81 SER A CA 1
ATOM 665 C C . SER A 1 81 ? 6.472 -5.026 -11.000 1.00 83.19 81 SER A C 1
ATOM 667 O O . SER A 1 81 ? 7.106 -4.161 -10.388 1.00 83.19 81 SER A O 1
ATOM 669 N N . LEU A 1 82 ? 5.753 -5.949 -10.356 1.00 81.19 82 LEU A N 1
ATOM 670 C CA . LEU A 1 82 ? 5.763 -6.075 -8.894 1.00 81.19 82 LEU A CA 1
ATOM 671 C C . LEU A 1 82 ? 7.175 -6.335 -8.345 1.00 81.19 82 LEU A C 1
ATOM 673 O O . LEU A 1 82 ? 7.563 -5.739 -7.342 1.00 81.19 82 LEU A O 1
ATOM 677 N N . ASP A 1 83 ? 7.973 -7.155 -9.033 1.00 83.12 83 ASP A N 1
ATOM 678 C CA . ASP A 1 83 ? 9.371 -7.400 -8.664 1.00 83.12 83 ASP A CA 1
ATOM 679 C C . ASP A 1 83 ? 10.209 -6.120 -8.709 1.00 83.12 83 ASP A C 1
ATOM 681 O O . ASP A 1 83 ? 11.047 -5.901 -7.830 1.00 83.12 83 ASP A O 1
ATOM 685 N N . ASN A 1 84 ? 9.950 -5.234 -9.678 1.00 83.12 84 ASN A N 1
ATOM 686 C CA . ASN A 1 84 ? 10.598 -3.928 -9.725 1.00 83.12 84 ASN A CA 1
ATOM 687 C C . ASN A 1 84 ? 10.214 -3.096 -8.495 1.00 83.12 84 ASN A C 1
ATOM 689 O O . ASN A 1 84 ? 11.098 -2.524 -7.861 1.00 83.12 84 ASN A O 1
ATOM 693 N N . PHE A 1 85 ? 8.937 -3.073 -8.101 1.00 82.00 85 PHE A N 1
ATOM 694 C CA . PHE A 1 85 ? 8.505 -2.363 -6.893 1.00 82.00 85 PHE A CA 1
ATOM 695 C C . PHE A 1 85 ? 9.167 -2.896 -5.622 1.00 82.00 85 PHE A C 1
ATOM 697 O O . PHE A 1 85 ? 9.697 -2.111 -4.835 1.00 82.00 85 PHE A O 1
ATOM 704 N N . ILE A 1 86 ? 9.200 -4.217 -5.442 1.00 82.12 86 ILE A N 1
ATOM 705 C CA . ILE A 1 86 ? 9.830 -4.846 -4.275 1.00 82.12 86 ILE A CA 1
ATOM 706 C C . ILE A 1 86 ? 11.342 -4.577 -4.276 1.00 82.12 86 ILE A C 1
ATOM 708 O O . ILE A 1 86 ? 11.911 -4.221 -3.245 1.00 82.12 86 ILE A O 1
ATOM 712 N N . SER A 1 87 ? 12.005 -4.684 -5.431 1.00 84.06 87 SER A N 1
ATOM 713 C CA . SER A 1 87 ? 13.435 -4.378 -5.577 1.00 84.06 87 SER A CA 1
ATOM 714 C C . SER A 1 87 ? 13.758 -2.927 -5.213 1.00 84.06 87 SER A C 1
ATOM 716 O O . SER A 1 87 ? 14.760 -2.650 -4.552 1.00 84.06 87 SER A O 1
ATOM 718 N N . ILE A 1 88 ? 12.897 -1.992 -5.609 1.00 81.81 88 ILE A N 1
ATOM 719 C CA . ILE A 1 88 ? 13.053 -0.579 -5.280 1.00 81.81 88 ILE A CA 1
ATOM 720 C C . ILE A 1 88 ? 12.840 -0.342 -3.783 1.00 81.81 88 ILE A C 1
ATOM 722 O O . ILE A 1 88 ? 13.652 0.338 -3.155 1.00 81.81 88 ILE A O 1
ATOM 726 N N . TYR A 1 89 ? 11.801 -0.937 -3.196 1.00 80.06 89 TYR A N 1
ATOM 727 C CA . TYR A 1 89 ? 11.532 -0.818 -1.765 1.00 80.06 89 TYR A CA 1
ATOM 728 C C . TYR A 1 89 ? 12.719 -1.319 -0.922 1.00 80.06 89 TYR A C 1
ATOM 730 O O . TYR A 1 89 ? 13.132 -0.659 0.026 1.00 80.06 89 TYR A O 1
ATOM 738 N N . ARG A 1 90 ? 13.358 -2.420 -1.335 1.00 79.31 90 ARG A N 1
ATOM 739 C CA . ARG A 1 90 ? 14.595 -2.937 -0.721 1.00 79.31 90 ARG A CA 1
ATOM 740 C C . ARG A 1 90 ? 15.753 -1.940 -0.739 1.00 79.31 90 ARG A C 1
ATOM 742 O O . ARG A 1 90 ? 16.406 -1.717 0.279 1.00 79.31 90 ARG A O 1
ATOM 749 N N . LYS A 1 91 ? 15.988 -1.297 -1.888 1.00 81.00 91 LYS A N 1
ATOM 750 C CA . LYS A 1 91 ? 17.018 -0.249 -2.016 1.00 81.00 91 LYS A CA 1
ATOM 751 C C . LYS A 1 91 ? 16.738 0.934 -1.092 1.00 81.00 91 LYS A C 1
ATOM 753 O O . LYS A 1 91 ? 17.680 1.509 -0.555 1.00 81.00 91 LYS A O 1
ATOM 758 N N . PHE A 1 92 ? 15.465 1.270 -0.902 1.00 80.62 92 PHE A N 1
ATOM 759 C CA . PHE A 1 92 ? 15.041 2.361 -0.033 1.00 80.62 92 PHE A CA 1
ATOM 760 C C . PHE A 1 92 ? 15.322 2.072 1.451 1.00 80.62 92 PHE A C 1
ATOM 762 O O . PHE A 1 92 ? 15.900 2.919 2.131 1.00 80.62 92 PHE A O 1
ATOM 769 N N . ILE A 1 93 ? 15.004 0.866 1.932 1.00 80.25 93 ILE A N 1
ATOM 770 C CA . ILE A 1 93 ? 15.248 0.449 3.330 1.00 80.25 93 ILE A CA 1
ATOM 771 C C . ILE A 1 93 ? 16.688 -0.025 3.600 1.00 80.25 93 ILE A C 1
ATOM 773 O O . ILE A 1 93 ? 17.046 -0.293 4.742 1.00 80.25 93 ILE A O 1
ATOM 777 N N . LYS A 1 94 ? 17.541 -0.069 2.565 1.00 74.12 94 LYS A N 1
ATOM 778 C CA . LYS A 1 94 ? 18.958 -0.482 2.621 1.00 74.12 94 LYS A CA 1
ATOM 779 C C . LYS A 1 94 ? 19.180 -1.947 3.056 1.00 74.12 94 LYS A C 1
ATOM 781 O O . LYS A 1 94 ? 20.155 -2.224 3.754 1.00 74.12 94 LYS A O 1
ATOM 786 N N . ILE A 1 95 ? 18.319 -2.873 2.607 1.00 58.72 95 ILE A N 1
ATOM 787 C CA . ILE A 1 95 ? 18.407 -4.337 2.850 1.00 58.72 95 ILE A CA 1
ATOM 788 C C . ILE A 1 95 ? 18.422 -5.133 1.531 1.00 58.72 95 ILE A C 1
ATOM 790 O O . ILE A 1 95 ? 19.358 -5.931 1.305 1.00 58.72 95 ILE A O 1
#

InterPro domains:
  IPR013199 M protein trans-acting positive regulator (MGA) HTH domain [PF08280] (12-56)
  IPR036388 Winged helix-like DNA-binding domain superfamily [G3DSA:1.10.10.10] (11-75)

pLDDT: mean 86.9, std 10.58, range [50.31, 96.69]

Organism: Clostridium septicum (NCBI:txid1504)

Foldseek 3Di:
DDDPVPDDPLLNLLLVVLVVCVVVVQKDFLVCSCVVSVHDSVSVVVSQVVLQVLCVVQVVNQWHWDDDPGMIGIHHPPPQDSVNSVVSSCVVVVD